Protein AF-A0A849SJ98-F1 (afdb_monomer_lite)

Foldseek 3Di:
DDDDDDDDDPPPADACPLVVVLVVDVVSVVVQVVCCVVVVHRPVVVSND

pLDDT: mean 96.65, std 2.94, range [81.0, 98.69]

Sequence (49 aa):
MTLAFLFPGQGAQKVGMGQALAAAHPIARETFAEADRVLGFGLTRLCAE

Secondary structure (DSSP, 8-state):
---------TT---TTTTHHHHHH-HHHHHHHHHHHHHHSS-HHHHTT-

InterPro domains:
  IPR001227 Acyl transferase domain superfamily [G3DSA:3.40.366.10] (2-49)
  IPR016035 Acyl transferase/acyl hydrolase/lysophospholipase [SSF52151] (2-48)
  IPR052760 Mitochondrial malonyltransferase [PTHR47170] (2-48)

Radius of gyration: 12.94 Å; chains: 1; bounding box: 25×19×41 Å

Structure (mmCIF, N/CA/C/O backbone):
data_AF-A0A849SJ98-F1
#
_entry.id   AF-A0A849SJ98-F1
#
loop_
_atom_site.group_PDB
_atom_site.id
_atom_site.type_symbol
_atom_site.label_atom_id
_atom_site.label_alt_id
_atom_site.label_comp_id
_atom_site.label_asym_id
_atom_site.label_entity_id
_atom_site.label_seq_id
_atom_site.pdbx_PDB_ins_code
_atom_site.Cartn_x
_atom_site.Cartn_y
_atom_site.Cartn_z
_atom_site.occupancy
_atom_site.B_iso_or_equiv
_atom_site.auth_seq_id
_atom_site.auth_comp_id
_atom_site.auth_asym_id
_atom_site.auth_atom_id
_atom_site.pdbx_PDB_model_num
ATOM 1 N N . MET A 1 1 ? -11.992 10.924 26.320 1.00 81.00 1 MET A N 1
ATOM 2 C CA . MET A 1 1 ? -11.117 9.876 25.755 1.00 81.00 1 MET A CA 1
ATOM 3 C C . MET A 1 1 ? -10.720 10.328 24.363 1.00 81.00 1 MET A C 1
ATOM 5 O O . MET A 1 1 ? -11.619 10.630 23.591 1.00 81.00 1 MET A O 1
ATOM 9 N N . THR A 1 2 ? -9.426 10.447 24.072 1.00 93.25 2 THR A N 1
ATOM 10 C CA . THR A 1 2 ? -8.938 10.973 22.786 1.00 93.25 2 THR A CA 1
ATOM 11 C C . THR A 1 2 ? -8.300 9.841 21.991 1.00 93.25 2 THR A C 1
ATOM 13 O O . THR A 1 2 ? -7.462 9.123 22.530 1.00 93.25 2 THR A O 1
ATOM 16 N N . LEU A 1 3 ? -8.715 9.672 20.734 1.00 95.75 3 LEU A N 1
ATOM 17 C CA . LEU A 1 3 ? -8.157 8.696 19.797 1.00 95.75 3 LEU A CA 1
ATOM 18 C C . LEU A 1 3 ? -7.216 9.411 18.823 1.00 95.75 3 LEU A C 1
ATOM 20 O O . LEU A 1 3 ? -7.563 10.470 18.303 1.00 95.75 3 LEU A O 1
ATOM 24 N N . A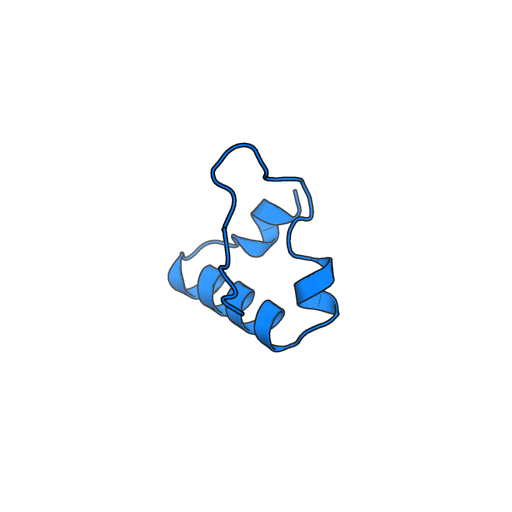LA A 1 4 ? -6.052 8.820 18.565 1.00 97.44 4 ALA A N 1
ATOM 25 C CA . ALA A 1 4 ? -5.096 9.294 17.572 1.00 97.44 4 ALA A CA 1
ATOM 26 C C . ALA A 1 4 ? -4.735 8.158 16.608 1.00 97.44 4 ALA A C 1
ATOM 28 O O . ALA A 1 4 ? -4.593 7.009 17.027 1.00 97.44 4 ALA A O 1
ATOM 29 N N . PHE A 1 5 ? -4.564 8.494 15.330 1.00 97.44 5 PHE A N 1
ATOM 30 C CA . PHE A 1 5 ? -4.087 7.576 14.298 1.00 97.44 5 PHE A CA 1
ATOM 31 C C . PHE A 1 5 ? -2.631 7.889 13.965 1.00 97.44 5 PHE A C 1
ATOM 33 O O . PHE A 1 5 ? -2.265 9.048 13.778 1.00 97.44 5 PHE A O 1
ATOM 40 N N . LEU A 1 6 ? -1.809 6.846 13.881 1.00 97.25 6 LEU A N 1
ATOM 41 C CA . LEU A 1 6 ? -0.404 6.930 13.498 1.00 97.25 6 LEU A CA 1
ATOM 42 C C . LEU A 1 6 ? -0.188 6.063 12.260 1.00 97.25 6 LEU A C 1
ATOM 44 O O . LEU A 1 6 ? -0.660 4.928 12.208 1.00 97.25 6 LEU A O 1
ATOM 48 N N . PHE A 1 7 ? 0.541 6.595 11.282 1.00 96.81 7 PHE A N 1
ATOM 49 C CA . PHE A 1 7 ? 0.834 5.919 10.022 1.00 96.81 7 PHE A CA 1
ATOM 50 C C . PHE A 1 7 ? 2.342 5.626 9.949 1.00 96.81 7 PH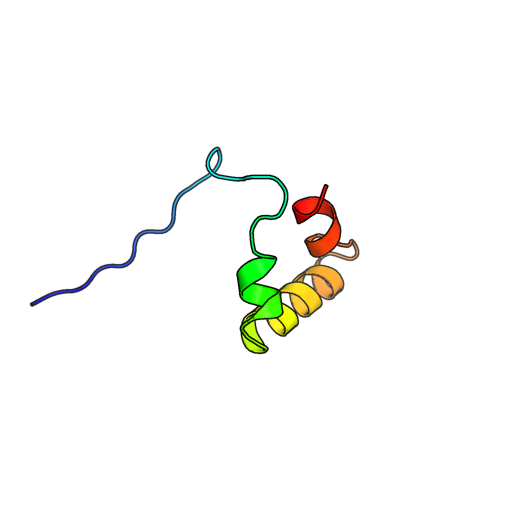E A C 1
ATOM 52 O O . PHE A 1 7 ? 3.133 6.569 10.013 1.00 96.81 7 PHE A O 1
ATOM 59 N N . PRO A 1 8 ? 2.765 4.348 9.873 1.00 96.69 8 PRO A N 1
ATOM 60 C CA . PRO A 1 8 ? 4.178 3.979 9.772 1.00 96.69 8 PRO A CA 1
ATOM 61 C C . PRO A 1 8 ? 4.857 4.550 8.519 1.00 96.69 8 PRO A C 1
ATOM 63 O O . PRO A 1 8 ? 4.228 4.684 7.471 1.00 96.69 8 PRO A O 1
ATOM 66 N N . GLY A 1 9 ? 6.154 4.854 8.629 1.00 97.06 9 GLY A N 1
ATOM 67 C CA . GLY A 1 9 ? 6.979 5.341 7.520 1.00 97.06 9 GLY A CA 1
ATOM 68 C C . GLY A 1 9 ? 7.644 4.231 6.694 1.00 97.06 9 GLY A C 1
ATOM 69 O O . GLY A 1 9 ? 7.288 3.054 6.775 1.00 97.06 9 GLY A O 1
ATOM 70 N N . GLN A 1 10 ? 8.651 4.619 5.907 1.00 97.12 10 GLN A N 1
ATOM 71 C CA . GLN A 1 10 ? 9.437 3.709 5.066 1.00 97.12 10 GLN A CA 1
ATOM 72 C C . GLN A 1 10 ? 10.164 2.621 5.879 1.00 97.12 10 GLN A C 1
ATOM 74 O O . GLN A 1 10 ? 10.616 2.863 6.997 1.00 97.12 10 GLN A O 1
ATOM 79 N N . GLY A 1 11 ? 10.310 1.430 5.298 1.00 97.19 11 GLY A N 1
ATOM 80 C CA . GLY A 1 11 ? 10.917 0.250 5.927 1.00 97.19 11 GLY A CA 1
ATOM 81 C C . GLY A 1 11 ? 9.900 -0.770 6.449 1.00 97.19 11 GLY A C 1
ATOM 82 O O . GLY A 1 11 ? 10.271 -1.907 6.727 1.00 97.19 11 GLY A O 1
ATOM 83 N N . ALA A 1 12 ? 8.620 -0.399 6.550 1.00 97.12 12 ALA A N 1
ATOM 84 C CA . ALA A 1 12 ? 7.543 -1.295 6.978 1.00 97.12 12 ALA A CA 1
ATOM 85 C C . ALA A 1 12 ? 6.871 -2.072 5.825 1.00 97.12 12 ALA A C 1
ATOM 87 O O . ALA A 1 12 ? 6.023 -2.931 6.084 1.00 97.12 12 ALA A O 1
ATOM 88 N N . GLN A 1 13 ? 7.212 -1.769 4.567 1.00 95.75 13 GLN A N 1
ATOM 89 C CA . GLN A 1 13 ? 6.599 -2.385 3.390 1.00 95.75 13 GLN A CA 1
ATOM 90 C C . GLN A 1 13 ? 6.926 -3.880 3.260 1.00 95.75 13 GLN A C 1
ATOM 92 O O . GLN A 1 13 ? 7.996 -4.335 3.665 1.00 95.75 13 GLN A O 1
ATOM 97 N N . LYS A 1 14 ? 6.003 -4.643 2.666 1.00 96.00 14 LYS A N 1
ATOM 98 C CA . LYS A 1 14 ? 6.146 -6.083 2.394 1.00 96.00 14 LYS A CA 1
ATOM 99 C C . LYS A 1 14 ? 5.540 -6.431 1.035 1.00 96.00 14 LYS A C 1
ATOM 101 O O . LYS A 1 14 ? 4.585 -5.781 0.616 1.00 96.00 14 LYS A O 1
ATOM 106 N N . VAL A 1 15 ? 6.053 -7.484 0.399 1.00 96.88 15 VAL A N 1
ATOM 107 C CA . VAL A 1 15 ? 5.455 -8.059 -0.817 1.00 96.88 15 VAL A CA 1
ATOM 108 C C . VAL A 1 15 ? 4.006 -8.466 -0.525 1.00 96.88 15 VAL A C 1
ATOM 110 O O . VAL A 1 15 ? 3.720 -9.078 0.507 1.00 96.88 15 VAL A O 1
ATOM 113 N N . GLY A 1 16 ? 3.086 -8.077 -1.404 1.00 96.81 16 GLY A N 1
ATOM 114 C CA . GLY A 1 16 ? 1.643 -8.289 -1.270 1.00 96.81 16 GLY A CA 1
ATOM 115 C C . GLY A 1 16 ? 0.913 -7.276 -0.375 1.00 96.81 16 GLY A C 1
ATOM 116 O O . GLY A 1 16 ? -0.275 -7.459 -0.086 1.00 96.81 16 GLY A O 1
ATOM 117 N N . MET A 1 17 ? 1.572 -6.208 0.094 1.00 96.75 17 MET A N 1
ATOM 118 C CA . MET A 1 17 ? 0.937 -5.216 0.971 1.00 96.75 17 MET A CA 1
ATOM 119 C C . MET A 1 17 ? -0.277 -4.559 0.297 1.00 96.75 17 MET A C 1
ATOM 121 O O . MET A 1 17 ? -0.221 -4.121 -0.846 1.00 96.75 17 MET A O 1
ATOM 125 N N . GLY A 1 18 ? -1.397 -4.492 1.023 1.00 95.69 18 GLY A N 1
ATOM 126 C CA . GLY A 1 18 ? -2.648 -3.901 0.536 1.00 95.69 18 GLY A CA 1
ATOM 127 C C . GLY A 1 18 ? -3.556 -4.845 -0.263 1.00 95.69 18 GLY A C 1
ATOM 128 O O . GLY A 1 18 ? -4.738 -4.539 -0.406 1.00 95.69 18 GLY A O 1
ATOM 129 N N . GLN A 1 19 ? -3.084 -6.024 -0.693 1.00 96.56 19 GLN A N 1
ATOM 130 C CA . GLN A 1 19 ? -3.896 -6.953 -1.496 1.00 96.56 19 GLN A CA 1
ATOM 131 C C . GLN A 1 19 ? -5.125 -7.482 -0.752 1.00 96.56 19 GLN A C 1
ATOM 133 O O . GLN A 1 19 ? -6.228 -7.470 -1.294 1.00 96.56 19 GLN A O 1
ATOM 138 N N . ALA A 1 20 ? -4.962 -7.900 0.507 1.00 96.88 20 ALA A N 1
ATOM 139 C CA . ALA A 1 20 ? -6.082 -8.383 1.315 1.00 96.88 20 ALA A CA 1
ATOM 140 C C . ALA A 1 20 ? -7.159 -7.298 1.511 1.00 96.88 20 ALA A C 1
ATOM 142 O O . ALA A 1 20 ? -8.351 -7.589 1.450 1.00 96.88 20 ALA A O 1
ATOM 143 N N . LEU A 1 21 ? -6.743 -6.036 1.679 1.00 97.19 21 LEU A N 1
ATOM 144 C CA . LEU A 1 21 ? -7.661 -4.900 1.788 1.00 97.19 21 LEU A CA 1
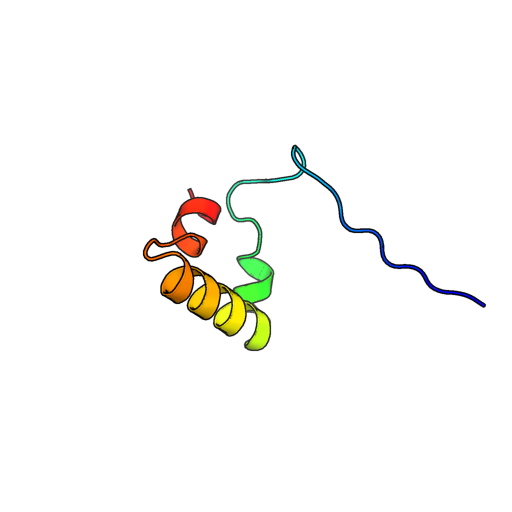ATOM 145 C C . LEU A 1 21 ? -8.392 -4.643 0.469 1.00 97.19 21 LEU A C 1
ATOM 147 O O . LEU A 1 21 ? -9.608 -4.483 0.481 1.00 97.19 21 LEU A O 1
ATOM 151 N N . ALA A 1 22 ? -7.681 -4.649 -0.660 1.00 97.56 22 ALA A N 1
ATOM 152 C CA . ALA A 1 22 ? -8.283 -4.478 -1.982 1.00 97.56 22 ALA A CA 1
ATOM 153 C C . ALA A 1 22 ? -9.257 -5.617 -2.343 1.00 97.56 22 ALA A C 1
ATOM 155 O O . ALA A 1 22 ? -10.268 -5.380 -3.005 1.00 97.56 22 ALA A O 1
ATOM 156 N N . ALA A 1 23 ? -8.984 -6.844 -1.886 1.00 97.25 23 ALA A N 1
ATOM 157 C CA . ALA A 1 23 ? -9.875 -7.986 -2.067 1.00 97.25 23 ALA A CA 1
ATOM 158 C C . ALA A 1 23 ? -11.152 -7.868 -1.217 1.00 97.25 23 ALA A C 1
ATOM 160 O O . ALA A 1 23 ? -12.240 -8.181 -1.697 1.00 97.25 23 ALA A O 1
ATOM 161 N N . ALA A 1 24 ? -11.030 -7.402 0.030 1.00 98.44 24 ALA A N 1
ATOM 162 C CA . ALA A 1 24 ? -12.145 -7.324 0.973 1.00 98.4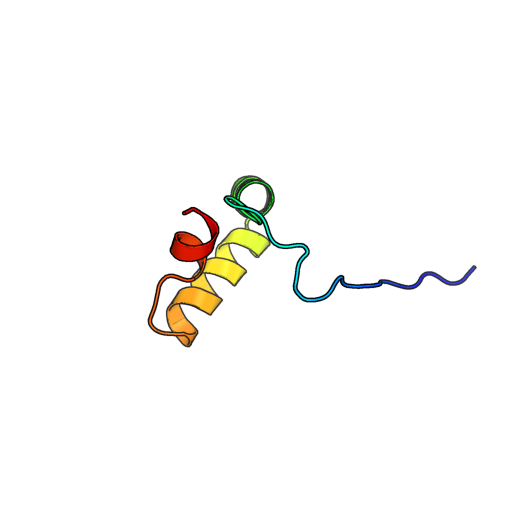4 24 ALA A CA 1
ATOM 163 C C . ALA A 1 24 ? -13.006 -6.058 0.819 1.00 98.44 24 ALA A C 1
ATOM 165 O O . ALA A 1 24 ? -14.203 -6.088 1.110 1.00 98.44 24 ALA A O 1
ATOM 166 N N . HIS A 1 25 ? -12.422 -4.940 0.378 1.00 98.56 25 HIS A N 1
ATOM 167 C CA . HIS A 1 25 ? -13.070 -3.630 0.411 1.00 98.56 25 HIS A CA 1
ATOM 168 C C . HIS A 1 25 ? -13.011 -2.924 -0.955 1.00 98.56 25 HIS A C 1
ATOM 170 O O . HIS A 1 25 ? -11.920 -2.576 -1.414 1.00 98.56 25 HIS A O 1
ATOM 176 N N . PRO A 1 26 ? -14.170 -2.626 -1.586 1.00 98.31 26 PRO A N 1
ATOM 177 C CA . PRO A 1 26 ? -14.226 -1.923 -2.870 1.00 98.31 26 PRO A CA 1
ATOM 178 C C . PRO A 1 26 ? -13.462 -0.598 -2.886 1.00 98.31 26 PRO A C 1
ATOM 180 O O . PRO A 1 26 ? -12.716 -0.350 -3.828 1.00 98.31 26 PRO A O 1
ATOM 183 N N . ILE A 1 27 ? -13.559 0.189 -1.808 1.00 98.50 27 ILE A N 1
ATOM 184 C CA . ILE A 1 27 ? -12.865 1.477 -1.699 1.00 98.50 27 ILE A CA 1
ATOM 185 C C . ILE A 1 27 ? -11.344 1.327 -1.824 1.00 98.50 27 ILE A C 1
ATOM 187 O O . ILE A 1 27 ? -10.712 2.100 -2.529 1.00 98.50 27 ILE A O 1
ATOM 191 N N . ALA A 1 28 ? -10.752 0.286 -1.228 1.00 98.19 28 ALA A N 1
ATOM 192 C CA . ALA A 1 28 ? -9.314 0.052 -1.323 1.00 98.19 28 ALA A CA 1
ATOM 193 C C . ALA A 1 28 ? -8.899 -0.311 -2.758 1.00 98.19 28 ALA A C 1
ATOM 195 O O . ALA A 1 28 ? -7.898 0.198 -3.259 1.00 98.19 28 ALA A O 1
ATOM 196 N N . ARG A 1 29 ? -9.691 -1.144 -3.447 1.00 98.19 29 ARG A N 1
ATOM 197 C CA . ARG A 1 29 ? -9.468 -1.478 -4.862 1.00 98.19 29 ARG A CA 1
ATOM 198 C C . ARG A 1 29 ? -9.566 -0.242 -5.759 1.00 98.19 29 ARG A C 1
ATOM 200 O O . ARG A 1 29 ? -8.755 -0.084 -6.666 1.00 98.19 29 ARG A O 1
ATOM 207 N N . GLU A 1 30 ? -10.546 0.620 -5.515 1.00 98.62 30 GLU A N 1
ATOM 208 C CA . GLU A 1 30 ? -10.747 1.857 -6.275 1.00 98.62 30 GLU A CA 1
ATOM 209 C C . GLU A 1 30 ? -9.602 2.850 -6.060 1.00 98.62 30 GLU A C 1
ATOM 211 O O . GLU A 1 30 ? -9.110 3.414 -7.037 1.00 98.62 30 GLU A O 1
ATOM 216 N N . THR A 1 31 ? -9.110 2.989 -4.825 1.00 98.44 31 THR A N 1
ATOM 217 C CA . THR A 1 31 ? -7.936 3.816 -4.508 1.00 98.44 31 THR A CA 1
ATOM 218 C C . THR A 1 31 ? -6.673 3.313 -5.209 1.00 98.44 31 THR A C 1
ATOM 220 O O . THR A 1 31 ? -5.943 4.109 -5.794 1.00 98.44 31 THR A O 1
ATOM 223 N N . PHE A 1 32 ? -6.423 1.999 -5.215 1.00 98.12 32 PHE A N 1
ATOM 224 C CA . PHE A 1 32 ? -5.309 1.416 -5.974 1.00 98.12 32 PHE A CA 1
ATOM 225 C C . PHE A 1 32 ? -5.442 1.685 -7.481 1.00 98.12 32 PHE A C 1
ATOM 227 O O . PHE A 1 32 ? -4.488 2.129 -8.119 1.00 98.12 32 PHE A O 1
ATOM 234 N N . ALA A 1 33 ? -6.642 1.507 -8.045 1.00 98.31 33 ALA A N 1
ATOM 235 C CA . ALA A 1 33 ? -6.894 1.788 -9.457 1.00 98.31 33 ALA A CA 1
ATOM 236 C C . ALA A 1 33 ? -6.727 3.278 -9.806 1.00 98.31 33 ALA A C 1
ATOM 238 O O . ALA A 1 33 ? -6.324 3.608 -10.920 1.00 98.31 33 ALA A O 1
ATOM 239 N N . GLU A 1 34 ? -7.065 4.189 -8.893 1.00 98.69 34 GLU A N 1
ATOM 240 C CA . GLU A 1 34 ? -6.798 5.619 -9.051 1.00 98.69 34 GLU A CA 1
ATOM 241 C C . GLU A 1 34 ? -5.302 5.918 -9.046 1.00 98.69 34 GLU A C 1
ATOM 243 O O . GLU A 1 34 ? -4.828 6.598 -9.956 1.00 98.69 34 GLU A O 1
ATOM 248 N N . ALA A 1 35 ? -4.559 5.361 -8.088 1.00 98.31 35 ALA A N 1
ATOM 249 C CA . ALA A 1 35 ? -3.114 5.528 -8.013 1.00 98.31 35 ALA A CA 1
ATOM 250 C C . ALA A 1 35 ? -2.426 5.051 -9.300 1.00 98.31 35 ALA A C 1
ATOM 252 O O . ALA A 1 35 ? -1.633 5.796 -9.870 1.00 98.31 35 ALA A O 1
ATOM 253 N N . ASP A 1 36 ? -2.788 3.871 -9.811 1.00 98.44 36 ASP A N 1
ATOM 254 C CA . ASP A 1 36 ? -2.235 3.344 -11.063 1.00 98.44 36 ASP A CA 1
ATOM 255 C C . ASP A 1 36 ? -2.492 4.287 -12.254 1.00 98.44 36 ASP A C 1
ATOM 257 O O . ASP A 1 36 ? -1.596 4.538 -13.062 1.00 98.44 36 ASP A O 1
ATOM 261 N N . ARG A 1 37 ? -3.704 4.860 -12.355 1.00 98.50 37 ARG A N 1
ATOM 262 C CA . ARG A 1 37 ? -4.041 5.830 -13.414 1.00 98.50 37 ARG A CA 1
ATOM 263 C C . ARG A 1 37 ? -3.244 7.126 -13.288 1.00 98.50 37 ARG A C 1
ATOM 265 O O . ARG A 1 37 ? -2.766 7.632 -14.298 1.00 98.50 37 ARG A O 1
ATOM 272 N N . VAL A 1 38 ? -3.132 7.674 -12.078 1.00 98.50 38 VAL A N 1
ATOM 273 C CA . VAL A 1 38 ? -2.463 8.961 -11.820 1.00 98.50 38 VAL A CA 1
ATOM 274 C C . VAL A 1 38 ? -0.951 8.849 -12.006 1.00 98.50 38 VAL A C 1
ATOM 276 O O . VAL A 1 38 ? -0.330 9.756 -12.554 1.00 98.50 38 VAL A O 1
ATOM 279 N N . LEU A 1 39 ? -0.356 7.738 -11.574 1.00 98.06 39 LEU A N 1
ATOM 280 C CA . LEU A 1 39 ? 1.086 7.509 -11.656 1.00 98.06 39 LEU A CA 1
ATOM 281 C C . LEU A 1 39 ? 1.548 7.093 -13.058 1.00 98.06 39 LEU A C 1
ATOM 283 O O . LEU A 1 39 ? 2.732 7.209 -13.368 1.00 98.06 39 LEU A O 1
ATOM 287 N N . GLY A 1 40 ? 0.638 6.602 -13.906 1.00 98.00 40 GLY A N 1
ATOM 288 C CA . GLY A 1 40 ? 0.961 6.135 -15.257 1.00 98.00 40 GLY A CA 1
ATOM 289 C C . GLY A 1 40 ? 1.724 4.804 -15.292 1.00 98.00 40 GLY A C 1
ATOM 290 O O . GLY A 1 40 ? 2.166 4.379 -16.358 1.00 98.00 40 GLY A O 1
ATOM 291 N N . PHE A 1 41 ? 1.869 4.134 -14.146 1.00 97.25 41 PHE A N 1
ATOM 292 C CA . PHE A 1 41 ? 2.401 2.779 -14.017 1.00 97.25 41 PHE A CA 1
ATOM 293 C C . PHE A 1 41 ? 1.620 2.006 -12.949 1.00 97.25 41 PHE A C 1
ATOM 295 O O . PHE A 1 41 ? 0.984 2.596 -12.079 1.00 97.25 41 PHE A O 1
ATOM 302 N N . GLY A 1 42 ? 1.683 0.673 -12.999 1.00 97.00 42 GLY A N 1
ATOM 303 C CA . GLY A 1 42 ? 0.990 -0.191 -12.041 1.00 97.00 42 GLY A CA 1
ATOM 304 C C . GLY A 1 42 ? 1.691 -0.245 -10.683 1.00 97.00 42 GLY A C 1
ATOM 305 O O . GLY A 1 42 ? 2.465 -1.170 -10.438 1.00 97.00 42 GLY A O 1
ATOM 306 N N . LEU A 1 43 ? 1.398 0.702 -9.789 1.00 96.50 43 LEU A N 1
ATOM 307 C CA . LEU A 1 43 ? 1.807 0.645 -8.384 1.00 96.50 43 LEU A CA 1
ATOM 308 C C . LEU A 1 43 ? 1.217 -0.591 -7.700 1.00 96.50 43 LEU A C 1
ATOM 310 O O . LEU A 1 43 ? 1.928 -1.288 -6.981 1.00 96.50 43 LEU A O 1
ATOM 314 N N . THR A 1 44 ? -0.046 -0.915 -7.981 1.00 96.88 44 THR A N 1
ATOM 315 C CA . THR A 1 44 ? -0.705 -2.124 -7.460 1.00 96.88 44 THR A CA 1
ATOM 316 C C . THR A 1 44 ? 0.090 -3.385 -7.792 1.00 96.88 44 THR A C 1
ATOM 318 O O . THR A 1 44 ? 0.225 -4.282 -6.959 1.00 96.88 44 THR A O 1
ATOM 321 N N . ARG A 1 45 ? 0.648 -3.443 -9.008 1.00 96.38 45 ARG A N 1
ATOM 322 C CA . ARG A 1 45 ? 1.498 -4.546 -9.458 1.00 96.38 45 ARG A CA 1
ATOM 323 C C . ARG A 1 45 ? 2.838 -4.553 -8.725 1.00 96.38 45 ARG A C 1
ATOM 325 O O . ARG A 1 45 ? 3.246 -5.608 -8.265 1.00 96.38 45 ARG A O 1
ATOM 332 N N . LEU A 1 46 ? 3.486 -3.402 -8.565 1.00 96.06 46 LEU A N 1
ATOM 333 C CA . LEU A 1 46 ? 4.753 -3.312 -7.828 1.00 96.06 46 LEU A CA 1
ATOM 334 C C . LEU A 1 46 ? 4.612 -3.710 -6.356 1.00 96.06 46 LEU A C 1
ATOM 336 O O . LEU A 1 46 ? 5.531 -4.281 -5.791 1.00 96.06 46 LEU A O 1
ATOM 340 N N . CYS A 1 47 ? 3.464 -3.448 -5.728 1.00 96.31 47 CYS A N 1
ATOM 341 C CA . CYS A 1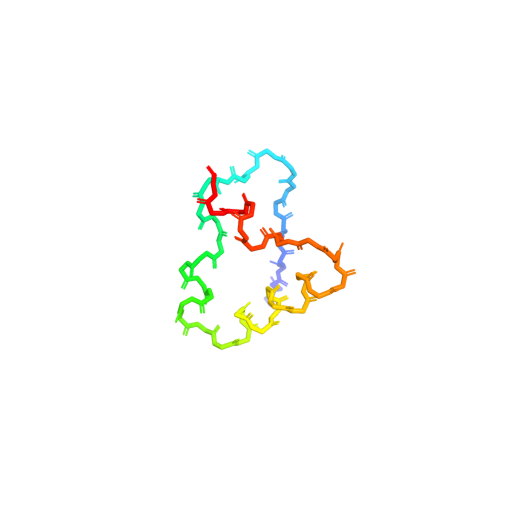 47 ? 3.194 -3.929 -4.374 1.00 96.31 47 CYS A CA 1
ATOM 342 C C . CYS A 1 47 ? 2.989 -5.453 -4.301 1.00 96.31 47 CYS A C 1
ATOM 344 O O . CYS A 1 47 ? 3.031 -6.002 -3.202 1.00 96.31 47 CYS A O 1
ATOM 346 N N . ALA A 1 48 ? 2.717 -6.125 -5.424 1.00 93.25 48 ALA A N 1
ATOM 347 C CA . ALA A 1 48 ? 2.457 -7.563 -5.506 1.00 93.25 48 ALA A CA 1
ATOM 348 C C . ALA A 1 48 ? 3.709 -8.416 -5.782 1.00 93.25 48 ALA A C 1
ATOM 350 O O . ALA A 1 48 ? 3.645 -9.630 -5.587 1.00 93.25 48 ALA A O 1
ATOM 351 N N . GLU A 1 49 ? 4.789 -7.796 -6.259 1.00 86.75 49 GLU A N 1
ATOM 352 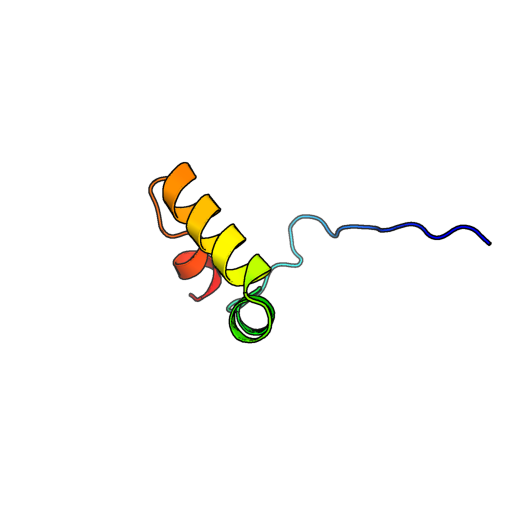C CA . GLU A 1 49 ? 6.076 -8.415 -6.623 1.00 86.75 49 GLU A CA 1
ATOM 353 C C . GLU A 1 49 ? 7.093 -8.303 -5.474 1.00 86.75 49 GLU A C 1
ATOM 355 O O . GLU A 1 49 ? 7.893 -9.252 -5.312 1.00 86.75 49 GLU A O 1
#

Organism: Eiseniibacteriota bacterium (NCBI:txid2212470)